Protein AF-R7J7E6-F1 (afdb_monomer)

Solvent-accessible surface area (backbone atoms only — not comparable to full-atom values): 8351 Å² total; per-residue (Å²): 116,75,67,63,53,52,52,52,51,54,53,58,61,59,70,65,61,72,45,76,70,36,30,34,37,34,34,32,72,76,81,64,51,45,29,43,36,38,34,38,50,73,56,90,46,38,25,45,33,43,37,35,37,70,97,57,91,50,38,30,42,38,39,36,38,48,70,64,77,88,86,60,84,80,53,62,74,47,74,34,50,25,44,33,41,36,44,29,81,85,69,52,43,35,50,26,50,31,35,24,22,56,66,72,63,40,90,26,42,32,48,27,34,35,86,84,67,45,40,34,45,37,35,52,47,57,66,71,60,47,68,71,70,44,81,82,66,80,89,79,75,85,60,76,93,70,62,79,86,122

pLDDT: mean 78.58, std 18.37, range [31.0, 95.69]

Foldseek 3Di:
DVVVVVVVVVVVVVVPPQADKWKKWKAFPVPRWIKIWTWGDPDLFKIKIKIDTAPDPKIKTWMKGFPDDPPCPPPQADWTWIWTWIAIPVGKIKIKTKIARSNRRAQMWTWIAIPVRTIMTMTIDDPVVRVVRVPPDDDDDDDPVPPPPD

Secondary structure (DSSP, 8-state):
-HHHHHHHHHHHHTS---PPPEEEEEEETTT--EEEEEEEE-SSSEEEEEEEETTSS-EEEEEEEE---TT-TT-TT-EEEEEEEEEETTS-EEEEEEEEETTTTEEEEEEEEETT--EEEEEEE-HHHHHHHSTT----PPPGGGS---

Nearest PDB structures (foldseek):
  4i1r-assembly1_A-2  TM=2.973E-01  e=1.276E+00  Homo sapiens
  6yn9-assembly1_A  TM=3.030E-01  e=2.264E+00  Homo sapiens
  6h4a-assembly1_A  TM=3.064E-01  e=3.094E+00  Homo sapiens

Sequence (150 aa):
MKKALKLLFVLSLMVSATGCNQYIRTQNTSDGHIYYGAYNRRDMIHADVKLFQKGTKKECDGVVFLNAPSRSITLKNDRVSAKMKLGCNDGSLMDIDWQLRKGSFKDGFGEGKDQLNNVYKFTTMPKSEFNILNEGHKIEFAKENSLLKY

Radius of gyration: 17.36 Å; Cα contacts (8 Å, |Δi|>4): 297; chains: 1; bounding box: 52×46×39 Å

Mean predicted aligned error: 10.24 Å

Structure (mmCIF, N/CA/C/O backbone):
data_AF-R7J7E6-F1
#
_entry.id   AF-R7J7E6-F1
#
loop_
_atom_site.group_PDB
_atom_site.id
_atom_site.type_symbol
_atom_site.label_atom_id
_atom_site.label_alt_id
_atom_site.label_comp_id
_atom_site.label_asym_id
_atom_site.label_entity_id
_atom_site.label_seq_id
_atom_site.pdbx_PDB_ins_code
_atom_site.Cartn_x
_atom_site.Cartn_y
_atom_site.Cartn_z
_atom_site.occupancy
_atom_site.B_iso_or_equiv
_atom_site.auth_seq_id
_atom_site.auth_comp_id
_atom_site.auth_asym_id
_atom_site.auth_atom_id
_atom_site.pdbx_PDB_model_num
ATOM 1 N N . MET A 1 1 ? 35.706 -32.054 0.634 1.00 49.50 1 MET A N 1
ATOM 2 C CA . MET A 1 1 ? 35.090 -31.273 -0.469 1.00 49.50 1 MET A CA 1
ATOM 3 C C . MET A 1 1 ? 33.559 -31.368 -0.563 1.00 49.50 1 MET A C 1
ATOM 5 O O . MET A 1 1 ? 32.939 -30.362 -0.863 1.00 49.50 1 MET A O 1
ATOM 9 N N . LYS A 1 2 ? 32.903 -32.504 -0.258 1.00 55.59 2 LYS A N 1
ATOM 10 C CA . LYS A 1 2 ? 31.429 -32.640 -0.401 1.00 55.59 2 LYS A CA 1
ATOM 11 C C . LYS A 1 2 ? 30.576 -31.853 0.619 1.00 55.59 2 LYS A C 1
ATOM 13 O O . LYS A 1 2 ? 29.453 -31.480 0.302 1.00 55.59 2 LYS A O 1
ATOM 18 N N . LYS A 1 3 ? 31.084 -31.590 1.833 1.00 53.44 3 LYS A N 1
ATOM 19 C CA . LYS A 1 3 ? 30.338 -30.874 2.896 1.00 53.44 3 LYS A CA 1
ATOM 20 C C . LYS A 1 3 ? 30.313 -29.350 2.697 1.00 53.44 3 LYS A C 1
ATOM 22 O O . LYS A 1 3 ? 29.263 -28.746 2.863 1.00 53.44 3 LYS A O 1
ATOM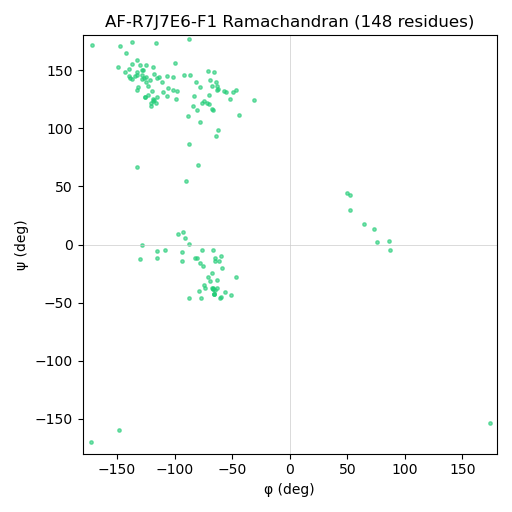 27 N N . ALA A 1 4 ? 31.428 -28.757 2.264 1.00 57.94 4 ALA A N 1
ATOM 28 C CA . ALA A 1 4 ? 31.517 -27.322 1.973 1.00 57.94 4 ALA A CA 1
ATOM 29 C C . ALA A 1 4 ? 30.651 -26.918 0.765 1.00 57.94 4 ALA A C 1
ATOM 31 O O . ALA A 1 4 ? 29.975 -25.897 0.810 1.00 57.94 4 ALA A O 1
ATOM 32 N N . LEU A 1 5 ? 30.594 -27.765 -0.271 1.00 55.16 5 LEU A N 1
ATOM 33 C CA . LEU A 1 5 ? 29.757 -27.526 -1.451 1.00 55.16 5 LEU A CA 1
ATOM 34 C C . LEU A 1 5 ? 28.254 -27.603 -1.124 1.00 55.16 5 LEU A C 1
ATOM 36 O O . LEU A 1 5 ? 27.482 -26.791 -1.620 1.00 55.16 5 LEU A O 1
ATOM 40 N N . LYS A 1 6 ? 27.841 -28.522 -0.233 1.00 54.06 6 LYS A N 1
ATOM 41 C CA . LYS A 1 6 ? 26.460 -28.571 0.282 1.00 54.06 6 LYS A CA 1
ATOM 42 C C . LYS A 1 6 ? 26.106 -27.328 1.102 1.00 54.06 6 LYS A C 1
ATOM 44 O O . LYS A 1 6 ? 24.998 -26.825 0.968 1.00 54.06 6 LYS A O 1
ATOM 49 N N . LEU A 1 7 ? 27.041 -26.815 1.906 1.00 53.31 7 L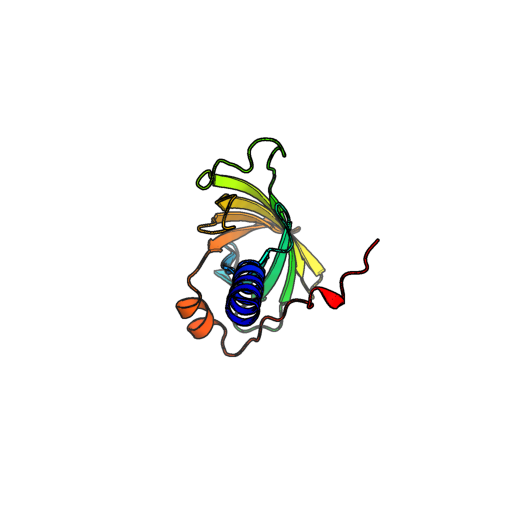EU A N 1
ATOM 50 C CA . LEU A 1 7 ? 26.835 -25.596 2.691 1.00 53.31 7 LEU A CA 1
ATOM 51 C C . LEU A 1 7 ? 26.670 -24.362 1.788 1.00 53.31 7 LEU A C 1
ATOM 53 O O . LEU A 1 7 ? 25.766 -23.566 2.006 1.00 53.31 7 LEU A O 1
ATOM 57 N N . LEU A 1 8 ? 27.486 -24.250 0.735 1.00 55.66 8 LEU A N 1
ATOM 58 C CA . LEU A 1 8 ? 27.371 -23.204 -0.288 1.00 55.66 8 LEU A CA 1
ATOM 59 C C . LEU A 1 8 ? 26.055 -23.292 -1.071 1.00 55.66 8 LEU A C 1
ATOM 61 O O . LEU A 1 8 ? 25.454 -22.260 -1.348 1.00 55.66 8 LEU A O 1
ATOM 65 N N . PHE A 1 9 ? 25.564 -24.500 -1.364 1.00 53.97 9 PHE A N 1
ATOM 66 C CA . PHE A 1 9 ? 24.265 -24.683 -2.016 1.00 53.97 9 PHE A CA 1
ATOM 67 C C . PHE A 1 9 ? 23.106 -24.230 -1.111 1.00 53.97 9 PHE A C 1
ATOM 69 O O . PHE A 1 9 ? 22.228 -23.501 -1.564 1.00 53.97 9 PHE A O 1
ATOM 76 N N . VAL A 1 10 ? 23.147 -24.568 0.185 1.00 54.88 10 VAL A N 1
ATOM 77 C CA . VAL A 1 10 ? 22.152 -24.121 1.182 1.00 54.88 10 VAL A CA 1
ATOM 78 C C . VAL A 1 10 ? 22.224 -22.606 1.416 1.00 54.88 10 VAL A C 1
ATOM 80 O O . VAL A 1 10 ? 21.183 -21.962 1.516 1.00 54.88 10 VAL A O 1
ATOM 83 N N . LEU A 1 11 ? 23.423 -22.010 1.423 1.00 49.06 11 LEU A N 1
ATOM 84 C CA . LEU A 1 11 ? 23.582 -20.552 1.471 1.00 49.06 11 LEU A CA 1
ATOM 85 C C . LEU A 1 11 ? 23.065 -19.871 0.196 1.00 49.06 11 LEU A C 1
ATOM 87 O O . LEU A 1 11 ? 22.427 -18.829 0.294 1.00 49.06 11 LEU A O 1
ATOM 91 N N . SER A 1 12 ? 23.273 -20.457 -0.987 1.00 47.47 12 SER A N 1
ATOM 92 C CA . SER A 1 12 ? 22.759 -19.902 -2.249 1.00 47.47 12 SER A CA 1
ATOM 93 C C . SER A 1 12 ? 21.229 -19.984 -2.362 1.00 47.47 12 SER A C 1
ATOM 95 O O . SER A 1 12 ? 20.612 -19.074 -2.907 1.00 47.47 12 SER A O 1
ATOM 97 N N . LEU A 1 13 ? 20.608 -21.007 -1.760 1.00 42.75 13 LEU A N 1
ATOM 98 C CA . LEU A 1 13 ? 19.150 -21.152 -1.633 1.00 42.75 13 LEU A CA 1
ATOM 99 C C . LEU A 1 13 ? 18.536 -20.220 -0.573 1.00 42.75 13 LEU A C 1
ATOM 101 O O . LEU A 1 13 ? 17.344 -19.944 -0.619 1.00 42.75 13 LEU A O 1
ATOM 105 N N . MET A 1 14 ? 19.332 -19.685 0.359 1.00 37.81 14 MET A N 1
ATOM 106 C CA . MET A 1 14 ? 18.895 -18.624 1.281 1.00 37.81 14 MET A CA 1
ATOM 107 C C . MET A 1 14 ? 18.977 -17.216 0.662 1.00 37.81 14 MET A C 1
ATOM 109 O O . MET A 1 14 ? 18.418 -16.272 1.215 1.00 37.81 14 MET A O 1
ATOM 113 N N . VAL A 1 15 ? 19.629 -17.060 -0.500 1.00 40.38 15 VAL A N 1
ATOM 114 C CA . VAL A 1 15 ? 19.670 -15.795 -1.265 1.00 40.38 15 VAL A CA 1
ATOM 115 C C . VAL A 1 15 ? 18.475 -15.662 -2.224 1.00 40.38 15 VAL A C 1
ATOM 117 O O . VAL A 1 15 ? 18.290 -14.623 -2.848 1.00 40.38 15 VAL A O 1
ATOM 120 N N . SER A 1 16 ? 1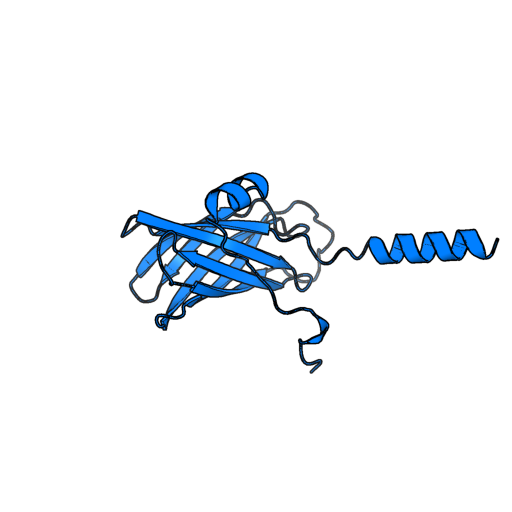7.570 -16.642 -2.270 1.00 41.00 16 SER A N 1
ATOM 121 C CA . SER A 1 16 ? 16.187 -16.429 -2.711 1.00 41.00 16 SER A CA 1
ATOM 122 C C . SER A 1 16 ? 15.307 -16.070 -1.515 1.00 41.00 16 SER A C 1
ATOM 124 O O . SER A 1 16 ? 14.309 -16.732 -1.241 1.00 41.00 16 SER A O 1
ATOM 126 N N . ALA A 1 17 ? 15.696 -15.032 -0.769 1.00 36.91 17 ALA A N 1
ATOM 127 C CA . ALA A 1 17 ? 14.797 -14.396 0.179 1.00 36.91 17 ALA A CA 1
ATOM 128 C C . ALA A 1 17 ? 13.640 -13.782 -0.624 1.00 36.91 17 ALA A C 1
ATOM 130 O O . ALA A 1 17 ? 13.736 -12.664 -1.136 1.00 36.91 17 ALA A O 1
ATOM 131 N N . THR A 1 18 ? 12.566 -14.562 -0.761 1.00 42.44 18 THR A N 1
ATOM 132 C CA . THR A 1 18 ? 11.191 -14.099 -0.967 1.00 42.44 18 THR A CA 1
ATOM 133 C C . THR A 1 18 ? 11.021 -12.758 -0.260 1.00 42.44 18 THR A C 1
ATOM 135 O O . THR A 1 18 ? 11.395 -12.628 0.911 1.00 42.44 18 THR A O 1
ATOM 138 N N . GLY A 1 19 ? 10.589 -11.751 -1.020 1.00 51.53 19 GLY A N 1
ATOM 139 C CA . GLY A 1 19 ? 10.820 -10.341 -0.726 1.00 51.53 19 GLY A CA 1
ATOM 140 C C . GLY A 1 19 ? 10.470 -9.960 0.708 1.00 51.53 19 GLY A C 1
ATOM 141 O O . GLY A 1 19 ? 9.395 -10.270 1.205 1.00 51.53 19 GLY A O 1
ATOM 142 N N . CYS A 1 20 ? 11.376 -9.256 1.389 1.00 62.94 20 CYS A N 1
ATOM 143 C CA . CYS A 1 20 ? 11.029 -8.622 2.654 1.00 62.94 20 CYS A CA 1
ATOM 144 C C . CYS A 1 20 ? 9.759 -7.787 2.459 1.00 62.94 20 CYS A C 1
ATOM 146 O O . CYS A 1 20 ? 9.756 -6.900 1.598 1.00 62.94 20 CYS A O 1
ATOM 148 N N . ASN A 1 21 ? 8.735 -8.039 3.279 1.00 79.62 21 ASN A N 1
ATOM 149 C CA . ASN A 1 21 ? 7.538 -7.207 3.330 1.00 79.62 21 ASN A CA 1
ATOM 150 C C . ASN A 1 21 ? 7.942 -5.735 3.391 1.00 79.62 21 ASN A C 1
ATOM 152 O O . ASN A 1 21 ? 8.822 -5.342 4.168 1.00 79.62 21 ASN A O 1
ATOM 156 N N . GLN A 1 22 ? 7.301 -4.937 2.554 1.00 90.12 22 GLN A N 1
ATOM 157 C CA . GLN A 1 22 ? 7.388 -3.492 2.619 1.00 90.12 22 GLN A CA 1
ATOM 158 C C . GLN A 1 22 ? 6.137 -2.980 3.291 1.00 90.12 22 GLN A C 1
ATOM 160 O O . GLN A 1 22 ? 5.065 -3.551 3.126 1.00 90.12 22 GLN A O 1
ATOM 165 N N . TYR A 1 23 ? 6.288 -1.931 4.081 1.00 92.38 23 TYR A N 1
ATOM 166 C CA . TYR A 1 23 ? 5.207 -1.414 4.900 1.00 92.38 23 TYR A CA 1
ATOM 167 C C . TYR A 1 23 ? 4.711 -0.116 4.300 1.00 92.38 23 TYR A C 1
ATOM 169 O O . TYR A 1 23 ? 5.489 0.652 3.726 1.00 92.38 23 TYR A O 1
ATOM 177 N N . ILE A 1 24 ? 3.410 0.109 4.411 1.00 93.44 24 ILE A N 1
ATOM 178 C CA . ILE A 1 24 ? 2.739 1.257 3.819 1.00 93.44 24 ILE A CA 1
ATOM 179 C C . ILE A 1 24 ? 1.826 1.929 4.815 1.00 93.44 24 ILE A C 1
ATOM 181 O O . ILE A 1 24 ? 1.222 1.293 5.677 1.00 93.44 24 ILE A O 1
ATOM 185 N N . ARG A 1 25 ? 1.714 3.236 4.633 1.00 94.19 25 ARG A N 1
ATOM 186 C CA . ARG A 1 25 ? 0.741 4.088 5.285 1.00 94.19 25 ARG A CA 1
ATOM 187 C C . ARG A 1 25 ? -0.023 4.837 4.208 1.00 94.19 25 ARG A C 1
ATOM 189 O O . ARG A 1 25 ? 0.552 5.260 3.204 1.00 94.19 25 ARG A O 1
ATOM 196 N N . THR A 1 26 ? -1.307 5.046 4.442 1.00 93.12 26 THR A N 1
ATOM 197 C CA . THR A 1 26 ? -2.082 6.010 3.671 1.00 93.12 26 THR A CA 1
ATOM 198 C C . THR A 1 26 ? -2.981 6.839 4.556 1.00 93.12 26 THR A C 1
ATOM 200 O O . THR A 1 26 ? -3.327 6.442 5.668 1.00 93.12 26 THR A O 1
ATOM 203 N N . GLN A 1 27 ? -3.311 8.024 4.067 1.00 92.75 27 GLN A N 1
ATOM 204 C CA . GLN A 1 27 ? -4.3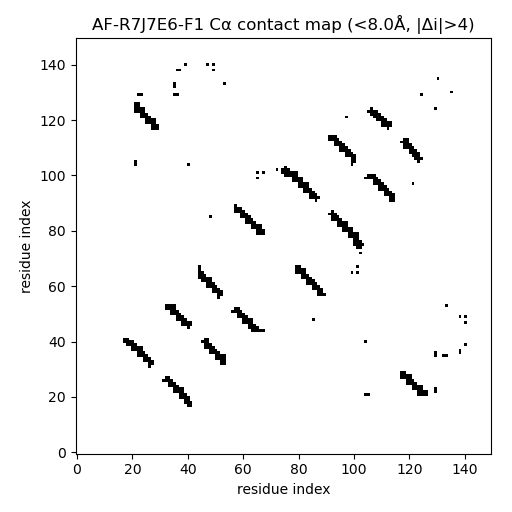03 8.890 4.660 1.00 92.75 27 GLN A CA 1
ATOM 205 C C . GLN A 1 27 ? -5.337 9.240 3.597 1.00 92.75 27 GLN A C 1
ATOM 207 O O . GLN A 1 27 ? -4.975 9.720 2.518 1.00 92.75 27 GLN A O 1
ATOM 212 N N . ASN A 1 28 ? -6.606 9.014 3.927 1.00 90.12 28 ASN A N 1
ATOM 213 C CA . ASN A 1 28 ? -7.715 9.582 3.182 1.00 90.12 28 ASN A CA 1
ATOM 214 C C . ASN A 1 28 ? -7.769 11.084 3.484 1.00 90.12 28 ASN A C 1
ATOM 216 O O . ASN A 1 28 ? -7.849 11.500 4.641 1.00 90.12 28 ASN A O 1
ATOM 220 N N . THR A 1 29 ? -7.668 11.913 2.452 1.00 87.69 29 THR A N 1
ATOM 221 C CA . THR A 1 29 ? -7.652 13.369 2.608 1.00 87.69 29 THR A CA 1
ATOM 222 C C . THR A 1 29 ? -9.041 13.953 2.846 1.00 87.69 29 THR A C 1
ATOM 224 O O . THR A 1 29 ? -9.124 15.101 3.269 1.00 87.69 29 THR A O 1
ATOM 227 N N . SER A 1 30 ? -10.110 13.201 2.565 1.00 81.69 30 SER A N 1
ATOM 228 C CA . SER A 1 30 ? -11.493 13.647 2.762 1.00 81.69 30 SER A CA 1
ATOM 229 C C . SER A 1 30 ? -11.919 13.594 4.233 1.00 81.69 30 SER A C 1
ATOM 231 O O . SER A 1 30 ? -12.506 14.546 4.733 1.00 81.69 30 SER A O 1
ATOM 233 N N . ASP A 1 31 ? -11.620 12.495 4.930 1.00 84.50 31 ASP A N 1
ATOM 234 C CA . ASP A 1 31 ? -12.075 12.231 6.308 1.00 84.50 31 ASP A CA 1
ATOM 235 C C . ASP A 1 31 ? -10.925 12.158 7.334 1.00 84.50 31 ASP A C 1
ATOM 237 O O . ASP A 1 31 ? -11.152 12.065 8.541 1.00 84.50 31 ASP A O 1
ATOM 241 N N . GLY A 1 32 ? -9.672 12.214 6.871 1.00 88.19 32 GLY A N 1
ATOM 242 C CA . GLY A 1 32 ? -8.478 12.142 7.708 1.00 88.19 32 GLY A CA 1
ATOM 243 C C . GLY A 1 32 ? -8.142 10.740 8.219 1.00 88.19 32 GLY A C 1
ATOM 244 O O . GLY A 1 32 ? -7.160 10.597 8.956 1.00 88.19 32 GLY A O 1
ATOM 245 N N . HIS A 1 33 ? -8.898 9.705 7.842 1.00 91.12 33 HIS A N 1
ATOM 246 C CA . HIS A 1 33 ? -8.651 8.341 8.285 1.00 91.12 33 HIS A CA 1
ATOM 247 C C . HIS A 1 33 ? -7.301 7.825 7.791 1.00 91.12 33 HIS A C 1
ATOM 249 O O . HIS A 1 33 ? -6.903 8.013 6.639 1.00 91.12 33 HIS A O 1
ATOM 255 N N . ILE A 1 34 ? -6.591 7.153 8.696 1.00 92.62 34 ILE A N 1
ATOM 256 C CA . ILE A 1 34 ? -5.262 6.602 8.448 1.00 92.62 34 ILE A CA 1
ATOM 257 C C . ILE A 1 34 ? -5.387 5.095 8.294 1.00 92.62 34 ILE A C 1
ATOM 259 O O . ILE A 1 34 ? -6.018 4.431 9.116 1.00 92.62 34 ILE A O 1
ATOM 263 N N . TYR A 1 35 ? -4.729 4.563 7.275 1.00 93.31 35 TYR A N 1
ATOM 264 C CA . TYR A 1 35 ? -4.601 3.136 7.060 1.00 93.31 35 TYR A CA 1
ATOM 265 C C . TYR A 1 35 ? -3.130 2.749 7.127 1.00 93.31 35 TYR A C 1
ATOM 267 O O . TYR A 1 35 ? -2.246 3.503 6.702 1.00 93.31 35 TYR A O 1
ATOM 275 N N . TYR A 1 36 ? -2.882 1.550 7.630 1.00 94.06 36 TYR A N 1
ATOM 276 C CA . TYR A 1 36 ? -1.566 0.937 7.665 1.00 94.06 36 TYR A CA 1
ATOM 277 C C . TYR A 1 36 ? -1.623 -0.412 6.981 1.00 94.06 36 TYR A C 1
ATOM 279 O O . TYR A 1 36 ? -2.668 -1.054 6.917 1.00 94.06 36 TYR A O 1
ATOM 287 N N . GLY A 1 37 ? -0.487 -0.855 6.471 1.00 93.00 37 GLY A N 1
ATOM 288 C CA . GLY A 1 37 ? -0.446 -2.117 5.780 1.00 93.00 37 GLY A CA 1
ATOM 289 C C . GLY A 1 37 ? 0.938 -2.577 5.408 1.00 93.00 37 GLY A C 1
ATOM 290 O O . GLY A 1 37 ? 1.958 -2.000 5.796 1.00 93.00 37 GLY A O 1
ATOM 291 N N . ALA A 1 38 ? 0.952 -3.617 4.596 1.00 92.62 38 ALA A N 1
ATOM 292 C CA . ALA A 1 38 ? 2.154 -4.102 3.964 1.00 92.62 38 ALA A CA 1
ATOM 293 C C . ALA A 1 38 ? 1.851 -4.564 2.544 1.00 92.62 38 ALA A C 1
ATOM 295 O O . ALA A 1 38 ? 0.702 -4.816 2.183 1.00 92.62 38 ALA A O 1
ATOM 296 N N . TYR A 1 39 ? 2.907 -4.728 1.762 1.00 91.31 39 TYR A N 1
ATOM 297 C CA . TYR A 1 39 ? 2.869 -5.523 0.553 1.00 91.31 39 TYR A CA 1
ATOM 298 C C . TYR A 1 39 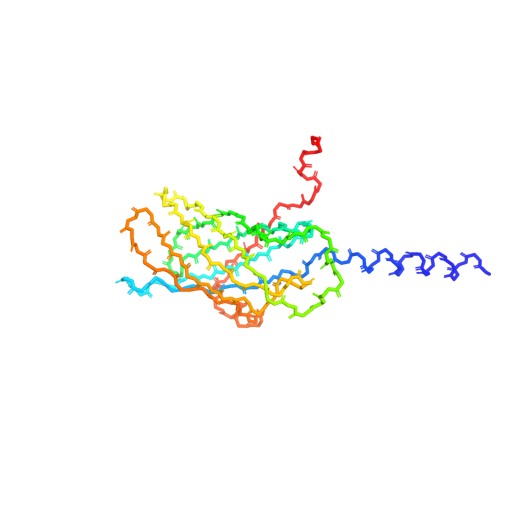? 4.051 -6.479 0.482 1.00 91.31 39 TYR A C 1
ATOM 300 O O . TYR A 1 39 ? 5.157 -6.178 0.946 1.00 91.31 39 TYR A O 1
ATOM 308 N N . ASN A 1 40 ? 3.793 -7.645 -0.096 1.00 88.19 40 ASN A N 1
ATOM 309 C CA . ASN A 1 40 ? 4.761 -8.709 -0.269 1.00 88.19 40 ASN A CA 1
ATOM 310 C C . ASN A 1 40 ? 4.962 -8.988 -1.757 1.00 88.19 40 ASN A C 1
ATOM 312 O O . ASN A 1 40 ? 4.012 -9.240 -2.497 1.00 88.19 40 ASN A O 1
ATOM 316 N N . ARG A 1 41 ? 6.216 -8.913 -2.200 1.00 84.56 41 ARG A N 1
ATOM 317 C CA . ARG A 1 41 ? 6.581 -9.106 -3.600 1.00 84.56 41 ARG A CA 1
ATOM 318 C C . ARG A 1 41 ? 6.389 -10.572 -3.980 1.00 84.56 41 ARG A C 1
ATOM 320 O O . ARG A 1 41 ? 7.057 -11.434 -3.416 1.00 84.56 41 ARG A O 1
ATOM 327 N N . ARG A 1 42 ? 5.541 -10.817 -4.979 1.00 80.56 42 ARG A N 1
ATOM 328 C CA . ARG A 1 42 ? 5.286 -12.149 -5.536 1.00 80.56 42 ARG A CA 1
ATOM 329 C C . ARG A 1 42 ? 6.281 -12.489 -6.640 1.00 80.56 42 ARG A C 1
ATOM 331 O O . ARG A 1 42 ? 6.841 -13.575 -6.666 1.00 80.56 42 ARG A O 1
ATOM 338 N N . ASP A 1 43 ? 6.517 -11.549 -7.550 1.00 79.44 43 ASP A N 1
ATOM 339 C CA . ASP A 1 43 ? 7.423 -11.744 -8.680 1.00 79.44 43 ASP A CA 1
ATOM 340 C C . ASP A 1 43 ? 8.117 -10.430 -9.084 1.00 79.44 43 ASP A C 1
ATOM 342 O O . ASP A 1 43 ? 8.264 -9.499 -8.289 1.00 79.44 43 ASP A O 1
ATOM 346 N N . MET A 1 44 ? 8.629 -10.347 -10.313 1.00 77.62 44 MET A N 1
ATOM 347 C CA . MET A 1 44 ? 9.340 -9.163 -10.784 1.00 77.62 44 MET A CA 1
ATOM 348 C C . MET A 1 44 ? 8.476 -7.908 -10.941 1.00 77.62 44 MET A C 1
ATOM 350 O O . MET A 1 44 ? 9.037 -6.815 -10.869 1.00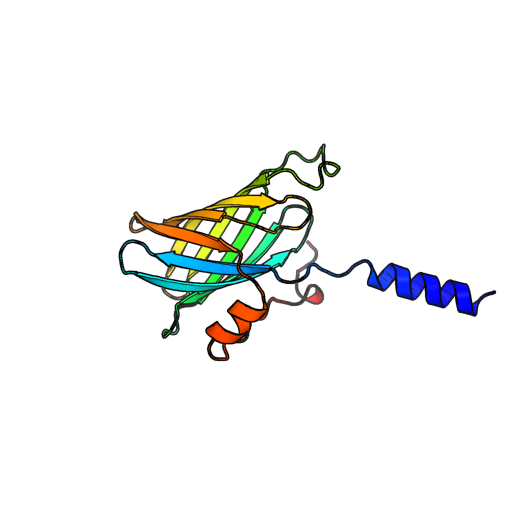 77.62 44 MET A O 1
ATOM 354 N N . ILE A 1 45 ? 7.168 -8.055 -11.141 1.00 82.69 45 ILE A N 1
ATOM 355 C CA . ILE A 1 45 ? 6.231 -6.973 -11.455 1.00 82.69 45 ILE A CA 1
ATOM 356 C C . ILE A 1 45 ? 4.983 -6.966 -10.557 1.00 82.69 45 ILE A C 1
ATOM 358 O O . ILE A 1 45 ? 4.301 -5.948 -10.527 1.00 82.69 45 ILE A O 1
ATOM 362 N N . HIS A 1 46 ? 4.715 -8.024 -9.786 1.00 86.81 46 HIS A N 1
ATOM 363 C CA . HIS A 1 46 ? 3.561 -8.127 -8.891 1.00 86.81 46 HIS A CA 1
ATOM 364 C C . HIS A 1 46 ? 3.940 -8.157 -7.406 1.00 86.81 46 HIS A C 1
ATOM 366 O O . HIS A 1 46 ? 4.917 -8.796 -6.997 1.00 86.81 46 HIS A O 1
ATOM 372 N N . ALA A 1 47 ? 3.097 -7.535 -6.584 1.00 88.81 47 ALA A N 1
ATOM 373 C CA . ALA A 1 47 ? 3.088 -7.703 -5.134 1.00 88.81 47 ALA A CA 1
ATOM 374 C C . ALA A 1 47 ? 1.653 -7.781 -4.600 1.00 88.81 47 ALA A C 1
ATOM 376 O O . ALA A 1 47 ? 0.775 -7.073 -5.085 1.00 88.81 47 ALA A O 1
ATOM 377 N N . ASP A 1 48 ? 1.436 -8.618 -3.592 1.00 91.44 48 ASP A N 1
ATOM 378 C CA . ASP A 1 48 ? 0.184 -8.681 -2.838 1.00 91.44 48 ASP A CA 1
ATOM 379 C C . ASP A 1 48 ? 0.168 -7.583 -1.783 1.00 91.44 48 ASP A C 1
ATOM 381 O O . ASP A 1 48 ? 1.191 -7.346 -1.147 1.00 91.44 48 ASP A O 1
ATOM 385 N N . VAL A 1 49 ? -0.971 -6.926 -1.572 1.00 92.94 49 VAL A N 1
ATOM 386 C CA . VAL A 1 49 ? -1.125 -5.807 -0.633 1.00 92.94 49 VAL A CA 1
ATOM 387 C C . VAL A 1 49 ? -2.240 -6.093 0.355 1.00 92.94 49 VAL A C 1
ATOM 389 O O . VAL A 1 49 ? -3.293 -6.592 -0.033 1.00 92.94 49 VAL A O 1
ATOM 392 N N . LYS A 1 50 ? -2.011 -5.720 1.616 1.00 93.88 50 LYS A N 1
ATOM 393 C CA . LYS A 1 50 ? -3.029 -5.672 2.664 1.00 93.88 50 LYS A CA 1
ATOM 394 C C . LYS A 1 50 ? -2.969 -4.348 3.408 1.00 93.88 50 LYS A C 1
ATOM 396 O O . LYS A 1 50 ? -1.880 -3.914 3.789 1.00 93.88 50 LYS A O 1
ATOM 401 N N . LEU A 1 51 ? -4.127 -3.749 3.648 1.00 93.31 51 LEU A N 1
ATOM 402 C CA . LEU A 1 51 ? -4.336 -2.536 4.431 1.00 93.31 51 LEU A CA 1
ATOM 403 C C . LEU A 1 51 ? -5.407 -2.764 5.493 1.00 93.31 51 LEU A C 1
ATOM 405 O O . LEU A 1 51 ? -6.366 -3.491 5.267 1.00 93.31 51 LEU A O 1
ATOM 409 N N . PHE A 1 52 ? -5.298 -2.051 6.603 1.00 92.44 52 PHE A N 1
ATOM 410 C CA . PHE A 1 52 ? -6.364 -1.899 7.583 1.00 92.44 52 PHE A CA 1
ATOM 411 C C . PHE A 1 52 ? -6.479 -0.434 7.993 1.00 92.44 52 PHE A C 1
ATOM 413 O O . PHE A 1 52 ? -5.477 0.283 8.079 1.00 92.44 52 PHE A O 1
ATOM 420 N N . GLN A 1 53 ? -7.701 0.022 8.245 1.00 92.12 53 GLN A N 1
ATOM 421 C CA . GLN A 1 53 ? -7.951 1.360 8.765 1.00 92.12 53 GLN A CA 1
ATOM 422 C C . GLN A 1 53 ? -7.777 1.370 10.284 1.00 92.12 53 GLN A C 1
ATOM 424 O O . GLN A 1 53 ? -8.408 0.588 11.000 1.00 92.12 53 GLN A O 1
ATOM 429 N N . LYS A 1 54 ? -6.965 2.305 10.783 1.00 90.25 54 LYS A N 1
ATOM 430 C CA . LYS A 1 54 ? -6.684 2.463 12.212 1.00 90.25 54 LYS A CA 1
ATOM 431 C C . LYS A 1 54 ? -7.978 2.628 13.018 1.00 90.25 54 LYS A C 1
ATOM 433 O O . LYS A 1 54 ? -8.809 3.469 12.681 1.00 90.25 54 LYS A O 1
ATOM 438 N N . GLY A 1 55 ? -8.112 1.864 14.104 1.00 87.69 55 GLY A N 1
ATOM 439 C CA . GLY A 1 55 ? -9.245 1.957 15.029 1.00 87.69 55 GLY A CA 1
ATOM 440 C C . GLY A 1 55 ? -10.564 1.384 14.498 1.00 87.69 55 GLY A C 1
ATOM 441 O O . GLY A 1 55 ? -11.610 1.638 15.089 1.00 87.69 55 GLY A O 1
ATOM 442 N N . THR A 1 56 ? -10.546 0.624 13.398 1.00 88.38 56 THR A N 1
ATOM 443 C CA . THR A 1 56 ? -11.753 0.015 12.818 1.00 88.38 56 THR A CA 1
ATOM 444 C C . THR A 1 56 ? -11.502 -1.433 12.391 1.00 88.38 56 THR A C 1
ATOM 446 O O . THR A 1 56 ? -10.373 -1.909 12.423 1.00 88.38 56 THR A O 1
ATOM 449 N N . LYS A 1 57 ? -12.559 -2.127 11.950 1.00 89.12 57 LYS A N 1
ATOM 450 C CA . LYS A 1 57 ? -12.474 -3.462 11.329 1.00 89.12 57 LYS A CA 1
ATOM 451 C C . LYS A 1 57 ? -12.376 -3.410 9.799 1.00 89.12 57 LYS A C 1
ATOM 453 O O . LYS A 1 57 ? -12.580 -4.432 9.146 1.00 89.12 57 LYS A O 1
ATOM 458 N N . LYS A 1 58 ? -12.165 -2.228 9.209 1.00 90.81 58 LYS A N 1
ATOM 459 C CA . LYS A 1 58 ? -12.065 -2.095 7.756 1.00 90.81 58 LYS A CA 1
ATOM 460 C C . LYS A 1 58 ? -10.703 -2.599 7.301 1.00 90.81 58 LYS A C 1
ATOM 462 O O . LYS A 1 58 ? -9.668 -2.082 7.723 1.00 90.81 58 LYS A O 1
ATOM 467 N N . GLU A 1 59 ? -10.738 -3.585 6.421 1.00 92.75 59 GLU A N 1
ATOM 468 C CA . GLU A 1 59 ? -9.569 -4.228 5.830 1.00 92.75 59 GLU A CA 1
A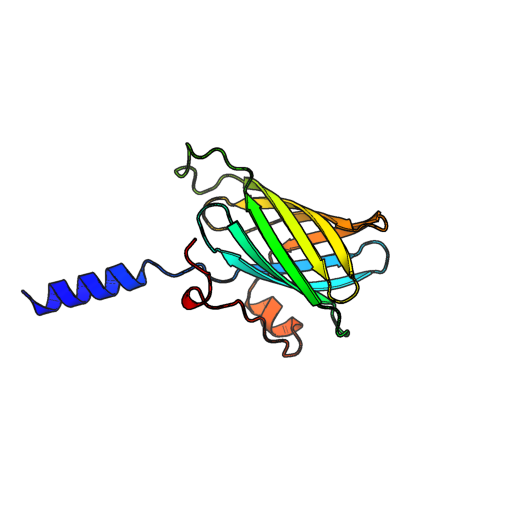TOM 469 C C . GLU A 1 59 ? -9.703 -4.190 4.314 1.00 92.75 59 GLU A C 1
ATOM 471 O O . GLU A 1 59 ? -10.809 -4.318 3.783 1.00 92.75 59 GLU A O 1
ATOM 476 N N . CYS A 1 60 ? -8.583 -4.001 3.624 1.00 93.38 60 CYS A N 1
ATOM 477 C CA . CYS A 1 60 ? -8.522 -3.977 2.175 1.00 93.38 60 CYS A CA 1
ATOM 478 C C . CYS A 1 60 ? -7.374 -4.844 1.680 1.00 93.38 60 CYS A C 1
ATOM 480 O O . CYS A 1 60 ? -6.240 -4.699 2.130 1.00 93.38 60 CYS A O 1
ATOM 482 N N . ASP A 1 61 ? -7.666 -5.678 0.695 1.00 95.00 61 ASP A N 1
ATOM 483 C CA . ASP A 1 61 ? -6.705 -6.563 0.057 1.00 95.00 61 ASP A CA 1
ATOM 484 C C . ASP A 1 61 ? -6.592 -6.209 -1.424 1.00 95.00 61 ASP A C 1
ATOM 486 O O . ASP A 1 61 ? -7.525 -5.690 -2.046 1.00 95.00 61 ASP A O 1
ATOM 490 N N . GLY A 1 62 ? -5.441 -6.494 -2.022 1.00 93.88 62 GLY A N 1
ATOM 491 C CA . GLY A 1 62 ? -5.281 -6.294 -3.450 1.00 93.88 62 GLY A CA 1
ATOM 492 C C . GLY A 1 62 ? -3.872 -6.517 -3.951 1.00 93.88 62 GLY A C 1
ATOM 493 O O . GLY A 1 62 ? -3.107 -7.290 -3.379 1.00 93.88 62 GLY A O 1
ATOM 494 N N . VAL A 1 63 ? -3.544 -5.859 -5.059 1.00 92.56 63 VAL A N 1
ATOM 495 C CA . VAL A 1 63 ? -2.305 -6.113 -5.798 1.00 92.56 63 VAL A CA 1
ATOM 496 C C . VAL A 1 63 ? -1.672 -4.826 -6.308 1.00 92.56 63 VAL A C 1
ATOM 498 O O . VAL A 1 63 ? -2.361 -3.891 -6.714 1.00 92.56 63 VAL A O 1
ATOM 501 N N . VAL A 1 64 ? -0.342 -4.808 -6.326 1.00 91.50 64 VAL A N 1
ATOM 502 C CA . VAL A 1 64 ? 0.487 -3.834 -7.041 1.00 91.50 64 VAL A CA 1
ATOM 503 C C . VAL A 1 64 ? 0.997 -4.486 -8.319 1.00 91.50 64 VAL A C 1
ATOM 505 O O . VAL A 1 64 ? 1.530 -5.592 -8.279 1.00 91.50 64 VAL A O 1
ATOM 508 N N . PHE A 1 65 ? 0.891 -3.765 -9.429 1.00 89.94 65 PHE A N 1
ATOM 509 C CA . PHE A 1 65 ? 1.439 -4.109 -10.734 1.00 89.94 65 PHE A CA 1
ATOM 510 C C . PHE A 1 65 ? 2.417 -3.023 -11.189 1.00 89.94 65 PHE A C 1
ATOM 512 O O . PHE A 1 65 ? 2.020 -1.872 -11.371 1.00 89.94 65 PHE A O 1
ATOM 519 N N . LEU A 1 66 ? 3.689 -3.365 -11.400 1.00 87.38 66 LEU A N 1
ATOM 520 C CA . LEU A 1 66 ? 4.668 -2.456 -11.993 1.00 87.38 66 LEU A CA 1
ATOM 521 C C . LEU A 1 66 ? 4.418 -2.325 -13.498 1.00 87.38 66 LEU A C 1
ATOM 523 O O . LEU A 1 66 ? 4.514 -3.301 -14.241 1.00 87.38 66 LEU A O 1
ATOM 527 N N . ASN A 1 67 ? 4.216 -1.097 -13.967 1.00 81.44 67 ASN A N 1
ATOM 528 C CA . ASN A 1 67 ? 4.177 -0.772 -15.386 1.00 81.44 67 ASN A CA 1
ATOM 529 C C . ASN A 1 67 ? 5.610 -0.659 -15.938 1.00 81.44 67 ASN A C 1
ATOM 531 O O . ASN A 1 67 ? 6.105 0.429 -16.238 1.00 81.44 67 ASN A O 1
ATOM 535 N N . ALA A 1 68 ? 6.314 -1.791 -15.993 1.00 65.88 68 ALA A N 1
ATOM 536 C CA . ALA A 1 68 ? 7.701 -1.869 -16.431 1.00 65.88 68 ALA A CA 1
ATOM 537 C C . ALA A 1 68 ? 7.826 -2.705 -17.719 1.00 65.88 68 ALA A C 1
ATOM 539 O O . ALA A 1 68 ? 7.510 -3.896 -17.692 1.00 65.88 68 ALA A O 1
ATOM 540 N N . PRO A 1 69 ? 8.365 -2.163 -18.829 1.00 57.38 69 PRO A N 1
ATOM 541 C CA . PRO A 1 69 ? 8.706 -2.983 -19.984 1.00 57.38 69 PRO A CA 1
ATOM 542 C C . PRO A 1 69 ? 9.787 -4.006 -19.596 1.00 57.38 69 PRO A C 1
ATOM 544 O O . PRO A 1 69 ? 10.787 -3.687 -18.941 1.00 57.38 69 PRO A O 1
ATOM 547 N N . SER A 1 70 ? 9.577 -5.255 -20.011 1.00 53.16 70 SER A N 1
ATOM 548 C CA . SER A 1 70 ? 10.336 -6.453 -19.618 1.00 53.16 70 SER A CA 1
ATOM 549 C C . SER A 1 70 ? 11.840 -6.425 -19.938 1.00 53.16 70 SER A C 1
ATOM 551 O O . SER A 1 70 ? 12.578 -7.285 -19.464 1.00 53.16 70 SER A O 1
ATOM 553 N N . ARG A 1 71 ? 12.332 -5.443 -20.709 1.00 50.19 71 ARG A N 1
ATOM 554 C CA . ARG A 1 71 ? 13.677 -5.466 -21.315 1.00 50.19 71 ARG A CA 1
ATOM 555 C C . ARG A 1 71 ? 14.809 -4.778 -20.535 1.00 50.19 71 ARG A C 1
ATOM 557 O O . ARG A 1 71 ? 15.956 -4.932 -20.931 1.00 50.19 71 ARG A O 1
ATOM 564 N N . SER A 1 72 ? 14.556 -4.085 -19.420 1.00 50.38 72 SER A N 1
ATOM 565 C CA . SER A 1 72 ? 15.640 -3.524 -18.579 1.00 50.38 72 SER A CA 1
ATOM 566 C C . SER A 1 72 ? 15.455 -3.822 -17.086 1.00 50.38 72 SER A C 1
ATOM 568 O O . SER A 1 72 ? 15.212 -2.957 -16.246 1.00 50.38 72 SER A O 1
ATOM 570 N N . ILE A 1 73 ? 15.546 -5.098 -16.712 1.00 51.59 73 ILE A N 1
ATOM 571 C CA . ILE A 1 73 ? 15.619 -5.535 -15.300 1.00 51.59 73 ILE A CA 1
ATOM 572 C C . ILE A 1 73 ? 16.920 -5.044 -14.615 1.00 51.59 73 ILE A C 1
ATOM 574 O O . ILE A 1 73 ? 17.042 -5.070 -13.393 1.00 51.59 73 ILE A O 1
ATOM 578 N N . THR A 1 74 ? 17.881 -4.531 -15.386 1.00 52.22 74 THR A N 1
ATOM 579 C CA . THR A 1 74 ? 19.213 -4.099 -14.941 1.00 52.22 74 THR A CA 1
ATOM 580 C C . THR A 1 74 ? 19.289 -2.707 -14.302 1.00 52.22 74 THR A C 1
ATOM 582 O O . THR A 1 74 ? 20.301 -2.405 -13.670 1.00 52.22 74 THR A O 1
ATOM 585 N N . LEU A 1 75 ? 18.250 -1.869 -14.377 1.00 52.38 75 LEU A N 1
ATOM 586 C CA . LEU A 1 75 ? 18.259 -0.542 -13.742 1.00 52.38 75 LEU A CA 1
ATOM 587 C C . LEU A 1 75 ? 17.769 -0.649 -12.292 1.00 52.38 75 LEU A C 1
ATOM 589 O O . LEU A 1 75 ? 16.586 -0.513 -11.986 1.00 52.38 75 LEU A O 1
ATOM 593 N N . LYS A 1 76 ? 18.706 -0.947 -11.384 1.00 56.88 76 LYS A N 1
ATOM 594 C CA . LYS A 1 76 ? 18.445 -1.225 -9.958 1.00 56.88 76 LYS A CA 1
ATOM 595 C C . LYS A 1 76 ? 17.800 -0.063 -9.182 1.00 56.88 76 LYS A C 1
ATOM 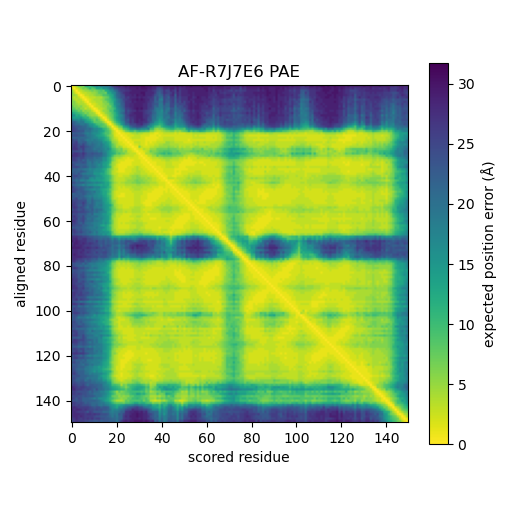597 O O . LYS A 1 76 ? 17.293 -0.307 -8.090 1.00 56.88 76 LYS A O 1
ATOM 602 N N . ASN A 1 77 ? 17.786 1.159 -9.724 1.00 57.84 77 ASN A N 1
ATOM 603 C CA . ASN A 1 77 ? 17.448 2.373 -8.972 1.00 57.84 77 ASN A CA 1
ATOM 604 C C . ASN A 1 77 ? 16.369 3.271 -9.590 1.00 57.84 77 ASN A C 1
ATOM 606 O O . ASN A 1 77 ? 16.015 4.264 -8.953 1.00 57.84 77 ASN A O 1
ATOM 610 N N . ASP A 1 78 ? 15.808 2.926 -10.750 1.00 73.25 78 ASP A N 1
ATOM 611 C CA . ASP A 1 78 ? 14.796 3.784 -11.364 1.00 73.25 78 ASP A CA 1
ATOM 612 C C . ASP A 1 78 ? 13.440 3.612 -10.679 1.00 73.25 78 ASP A C 1
ATOM 614 O O . ASP A 1 78 ? 12.988 2.497 -10.370 1.00 73.25 78 ASP A O 1
ATOM 618 N N . ARG A 1 79 ? 12.801 4.758 -10.423 1.00 84.00 79 ARG A N 1
ATOM 619 C CA . ARG A 1 79 ? 11.396 4.806 -10.038 1.00 84.00 79 ARG A CA 1
ATOM 620 C C . ARG A 1 79 ? 10.568 4.424 -11.253 1.00 84.00 79 ARG A C 1
ATOM 622 O O . ARG A 1 79 ? 10.773 4.952 -12.341 1.00 84.00 79 ARG A O 1
ATOM 629 N N . VAL A 1 80 ? 9.667 3.477 -11.056 1.00 86.38 80 VAL A N 1
ATOM 630 C CA . VAL A 1 80 ? 8.762 2.998 -12.085 1.00 86.38 80 VAL A CA 1
ATOM 631 C C . VAL A 1 80 ? 7.332 3.204 -11.628 1.00 86.38 80 VAL A C 1
ATOM 633 O O . VAL A 1 80 ? 6.999 2.999 -10.455 1.00 86.38 80 VAL A O 1
ATOM 636 N N . SER A 1 81 ? 6.500 3.588 -12.586 1.00 90.44 81 SER A N 1
ATOM 637 C CA . SER A 1 81 ? 5.064 3.678 -12.391 1.00 90.44 81 SER A CA 1
ATOM 638 C C . SER A 1 81 ? 4.496 2.297 -12.105 1.00 90.44 81 SER A C 1
ATOM 640 O O . SER A 1 81 ? 4.885 1.300 -12.712 1.00 90.44 81 SER A O 1
ATOM 642 N N . ALA A 1 82 ? 3.556 2.245 -11.183 1.00 91.19 82 ALA A N 1
ATOM 643 C CA . ALA A 1 82 ? 2.850 1.062 -10.762 1.00 91.19 82 ALA A CA 1
ATOM 644 C C . ALA A 1 82 ? 1.378 1.412 -10.556 1.00 91.19 82 ALA A C 1
ATOM 646 O O . ALA A 1 82 ? 1.035 2.540 -10.210 1.00 91.19 82 ALA A O 1
ATOM 647 N N . LYS A 1 83 ? 0.512 0.429 -10.761 1.00 93.94 83 LYS A N 1
ATOM 648 C CA . LYS A 1 83 ? -0.900 0.510 -10.409 1.00 93.94 83 LYS A CA 1
ATOM 649 C C . LYS A 1 83 ? -1.135 -0.362 -9.196 1.00 93.94 83 LYS A C 1
ATOM 651 O O . LYS A 1 83 ? -0.761 -1.531 -9.214 1.00 93.94 83 LYS A O 1
ATOM 656 N N . MET A 1 84 ? -1.743 0.191 -8.158 1.00 94.69 84 MET A N 1
ATOM 657 C CA . MET A 1 84 ? -2.236 -0.592 -7.034 1.00 94.69 84 MET A CA 1
ATOM 658 C C . MET A 1 84 ? -3.758 -0.578 -7.063 1.00 94.69 84 MET A C 1
ATOM 660 O O . MET A 1 84 ? -4.369 0.472 -7.230 1.00 94.69 84 MET A O 1
ATOM 664 N N . LYS A 1 85 ? -4.361 -1.756 -6.939 1.00 95.44 85 LYS A N 1
ATOM 665 C CA . LYS A 1 85 ? -5.813 -1.928 -6.901 1.00 95.44 85 LYS A CA 1
ATOM 666 C C . LYS A 1 85 ? -6.179 -2.643 -5.622 1.00 95.44 85 LYS A C 1
ATOM 668 O O . LYS A 1 85 ? -5.585 -3.681 -5.336 1.00 95.44 85 LYS A O 1
ATOM 673 N N . LEU A 1 86 ? -7.128 -2.092 -4.879 1.00 95.44 86 LEU A N 1
ATOM 674 C CA . LEU A 1 86 ? -7.558 -2.619 -3.587 1.00 95.44 86 LEU A CA 1
ATOM 675 C C . LEU A 1 86 ? -9.073 -2.777 -3.564 1.00 95.44 86 LEU A C 1
ATOM 677 O O . LEU A 1 86 ? -9.793 -1.924 -4.082 1.00 95.44 86 LEU A O 1
ATOM 681 N N . GLY A 1 87 ? -9.537 -3.848 -2.931 1.00 95.69 87 GLY A N 1
ATOM 682 C CA . GLY A 1 87 ? -10.927 -4.037 -2.541 1.00 95.69 87 GLY A CA 1
ATOM 683 C C . GLY A 1 87 ? -11.021 -4.189 -1.030 1.00 95.69 87 GLY A C 1
ATOM 684 O O . GLY A 1 87 ? -10.255 -4.944 -0.434 1.00 95.69 87 GLY A O 1
ATOM 685 N N . CYS A 1 88 ? -11.940 -3.456 -0.415 1.00 94.12 88 CYS A N 1
ATOM 686 C CA . CYS A 1 88 ? -12.177 -3.484 1.020 1.00 94.12 88 CYS A CA 1
ATOM 687 C C . CYS A 1 88 ? -13.374 -4.367 1.382 1.00 94.12 88 CYS A C 1
ATOM 689 O O . CYS A 1 88 ? -14.282 -4.581 0.577 1.00 94.12 88 CYS A O 1
ATOM 691 N N . ASN A 1 89 ? -13.399 -4.852 2.621 1.00 93.69 89 ASN A N 1
ATOM 692 C CA . ASN A 1 89 ? -14.481 -5.684 3.154 1.00 93.69 89 ASN A CA 1
ATOM 693 C C . ASN A 1 89 ? -15.845 -4.971 3.257 1.00 93.69 89 ASN A C 1
ATOM 695 O O . ASN A 1 89 ? -16.867 -5.636 3.400 1.00 93.69 89 ASN A O 1
ATOM 699 N N . ASP A 1 90 ? -15.871 -3.643 3.150 1.00 90.25 90 ASP A N 1
ATOM 700 C CA . ASP A 1 90 ? -17.086 -2.824 3.061 1.00 90.25 90 ASP A CA 1
ATOM 701 C C . ASP A 1 90 ? -17.551 -2.566 1.614 1.00 90.25 90 ASP A C 1
ATOM 703 O O . ASP A 1 90 ? -18.483 -1.798 1.388 1.00 90.25 90 ASP A O 1
ATOM 707 N N . GLY A 1 91 ? -16.901 -3.195 0.630 1.00 90.25 91 GLY A N 1
ATOM 708 C CA . GLY A 1 91 ? -17.208 -3.051 -0.791 1.00 90.25 91 GLY A CA 1
ATOM 709 C C . GLY A 1 91 ? -16.499 -1.887 -1.488 1.00 90.25 91 GLY A C 1
ATOM 710 O O . GLY A 1 91 ? -16.597 -1.782 -2.710 1.00 90.25 91 GLY A O 1
ATOM 711 N N . SER A 1 92 ? -15.750 -1.043 -0.765 1.00 91.44 92 SER A N 1
ATOM 712 C CA . SER A 1 92 ? -14.982 0.044 -1.386 1.00 91.44 92 SER A CA 1
ATOM 713 C C . SER A 1 92 ? -13.911 -0.518 -2.322 1.00 91.44 92 SER A C 1
ATOM 715 O O . SER A 1 92 ? -13.133 -1.386 -1.922 1.00 91.44 92 SER A O 1
ATOM 717 N N . LEU A 1 93 ? -13.806 0.023 -3.537 1.00 94.25 93 LEU A N 1
ATOM 718 C CA . LEU A 1 93 ? -12.682 -0.243 -4.438 1.00 94.25 93 LEU A CA 1
ATOM 719 C C . LEU A 1 93 ? -11.821 1.006 -4.592 1.00 94.25 93 LEU A C 1
ATOM 721 O O . LEU A 1 93 ? -12.358 2.104 -4.737 1.00 94.25 93 LEU A O 1
ATOM 725 N N . MET A 1 94 ? -10.503 0.825 -4.611 1.00 93.75 94 MET A N 1
ATOM 726 C CA . MET A 1 94 ? -9.521 1.893 -4.799 1.00 93.75 94 MET A CA 1
ATOM 727 C C . MET A 1 94 ? -8.627 1.590 -6.005 1.00 93.75 94 MET A C 1
ATOM 729 O O . MET A 1 94 ? -8.142 0.463 -6.149 1.00 93.75 94 MET A O 1
ATOM 733 N N . ASP A 1 95 ? -8.373 2.604 -6.833 1.00 93.81 95 ASP A N 1
ATOM 734 C CA . ASP A 1 95 ? -7.379 2.575 -7.915 1.00 93.81 95 ASP A CA 1
ATOM 735 C C . ASP A 1 95 ? -6.319 3.648 -7.644 1.00 93.81 95 ASP A C 1
ATOM 737 O O . ASP A 1 95 ? -6.634 4.824 -7.431 1.00 93.81 95 ASP A O 1
ATOM 741 N N . ILE A 1 96 ? -5.062 3.219 -7.573 1.00 94.31 96 ILE A N 1
ATOM 742 C CA . ILE A 1 96 ? -3.953 4.023 -7.084 1.00 94.31 96 ILE A CA 1
ATOM 743 C C . ILE A 1 96 ? -2.842 4.057 -8.121 1.00 94.31 96 ILE A C 1
ATOM 745 O O . ILE A 1 96 ? -2.308 3.020 -8.530 1.00 94.31 96 ILE A O 1
ATOM 749 N N . ASP A 1 97 ? -2.438 5.275 -8.467 1.00 95.06 97 ASP A N 1
ATOM 750 C CA . ASP A 1 97 ? -1.203 5.544 -9.180 1.00 95.06 97 ASP A CA 1
ATOM 751 C C . ASP A 1 97 ? -0.049 5.624 -8.195 1.00 95.06 97 ASP A C 1
ATOM 753 O O . ASP A 1 97 ? -0.011 6.454 -7.287 1.00 95.06 97 ASP A O 1
ATOM 757 N N . TRP A 1 98 ? 0.912 4.731 -8.378 1.00 93.06 98 TRP A N 1
ATOM 758 C CA . TRP A 1 98 ? 1.989 4.518 -7.435 1.00 93.06 98 TRP A CA 1
ATOM 759 C C . TRP A 1 98 ? 3.350 4.588 -8.141 1.00 93.06 98 TRP A C 1
ATOM 761 O O . TRP A 1 98 ? 3.495 4.182 -9.287 1.00 93.06 98 TRP A O 1
ATOM 771 N N . GLN A 1 99 ? 4.381 5.089 -7.465 1.00 91.94 99 GLN A N 1
ATOM 772 C CA . GLN A 1 99 ? 5.778 5.056 -7.912 1.00 91.94 99 GLN A CA 1
ATOM 773 C C . GLN A 1 99 ? 6.613 4.195 -6.961 1.00 91.94 99 GLN A C 1
ATOM 775 O O . GLN A 1 99 ? 6.587 4.427 -5.756 1.00 91.94 99 GLN A O 1
ATOM 780 N N . LEU A 1 100 ? 7.359 3.207 -7.469 1.00 88.94 100 LEU A N 1
ATOM 781 C CA . LEU A 1 100 ? 8.232 2.321 -6.672 1.00 88.94 100 LEU A CA 1
ATOM 782 C C . LEU A 1 100 ? 9.628 2.236 -7.264 1.00 88.94 100 LEU A C 1
ATOM 784 O O . LEU A 1 100 ? 9.800 2.318 -8.476 1.00 88.94 100 LEU A O 1
ATOM 788 N N . ARG A 1 101 ? 10.634 1.943 -6.436 1.00 85.12 101 ARG A N 1
ATOM 789 C CA . ARG A 1 101 ? 11.907 1.433 -6.960 1.00 85.12 101 ARG A CA 1
ATOM 790 C C . ARG A 1 101 ? 11.707 0.035 -7.540 1.00 85.12 101 ARG A C 1
ATOM 792 O O . ARG A 1 101 ? 11.437 -0.901 -6.790 1.00 85.12 101 ARG A O 1
ATOM 799 N N . LYS A 1 102 ? 11.916 -0.128 -8.848 1.00 75.38 102 LYS A N 1
ATOM 800 C CA . LYS A 1 102 ? 11.686 -1.387 -9.585 1.00 75.38 102 LYS A CA 1
ATOM 801 C C . LYS A 1 102 ? 12.348 -2.617 -8.944 1.00 75.38 102 LYS A C 1
ATOM 803 O O . LYS A 1 102 ? 11.746 -3.682 -8.857 1.00 75.38 102 LYS A O 1
ATOM 808 N N . GLY A 1 103 ? 13.599 -2.480 -8.495 1.00 72.25 103 GLY A N 1
ATOM 809 C CA . GLY A 1 103 ? 14.390 -3.608 -7.992 1.00 72.25 103 GLY A CA 1
ATOM 810 C C . GLY A 1 103 ? 13.972 -4.109 -6.609 1.00 72.25 103 GLY A C 1
ATOM 811 O O . GLY A 1 103 ? 14.041 -5.310 -6.345 1.00 72.25 103 GLY A O 1
ATOM 812 N N . SER A 1 104 ? 13.538 -3.204 -5.734 1.00 77.06 104 SER A N 1
ATOM 813 C CA . SER A 1 104 ? 13.298 -3.484 -4.315 1.00 77.06 104 SER A CA 1
ATOM 814 C C . SER A 1 104 ? 11.839 -3.343 -3.895 1.00 77.06 104 SER A C 1
ATOM 816 O O . SER A 1 104 ? 11.505 -3.757 -2.789 1.00 77.06 104 SER A O 1
ATOM 818 N N . PHE A 1 105 ? 10.994 -2.771 -4.759 1.00 81.62 105 PHE A N 1
ATOM 819 C CA . PHE A 1 105 ? 9.655 -2.302 -4.425 1.00 81.62 105 PHE A CA 1
ATOM 820 C C . PHE A 1 105 ? 9.703 -1.420 -3.170 1.00 81.62 105 PHE A C 1
ATOM 822 O O . PHE A 1 105 ? 8.923 -1.613 -2.265 1.00 81.62 105 PHE A O 1
ATOM 829 N N . LYS A 1 106 ? 10.664 -0.497 -3.052 1.00 84.38 106 LYS A N 1
ATOM 830 C CA . LYS A 1 106 ? 10.823 0.381 -1.872 1.00 84.38 106 LYS A CA 1
ATOM 831 C C . LYS A 1 106 ? 10.620 1.849 -2.211 1.00 84.38 106 LYS A C 1
ATOM 833 O O . LYS A 1 106 ? 10.553 2.209 -3.388 1.00 84.38 106 LYS A O 1
ATOM 838 N N . ASP A 1 107 ? 10.608 2.671 -1.160 1.00 86.00 107 ASP A N 1
ATOM 839 C CA . ASP A 1 107 ? 10.576 4.139 -1.199 1.00 86.00 107 ASP A CA 1
ATOM 840 C C . ASP A 1 107 ? 9.435 4.665 -2.068 1.00 86.00 107 ASP A C 1
ATOM 842 O O . ASP A 1 107 ? 9.609 5.555 -2.909 1.00 86.00 107 ASP A O 1
ATOM 846 N N . GLY A 1 108 ? 8.290 4.013 -1.902 1.00 89.56 108 GLY A N 1
ATOM 847 C CA . GLY A 1 108 ? 7.127 4.192 -2.732 1.00 89.56 108 GLY A CA 1
ATOM 848 C C . GLY A 1 108 ? 6.244 5.325 -2.254 1.00 89.56 108 GLY A C 1
ATOM 849 O O . GLY A 1 108 ? 6.115 5.562 -1.054 1.00 89.56 108 GLY A O 1
ATOM 850 N N . PHE A 1 109 ? 5.621 6.004 -3.202 1.00 93.94 109 PHE A N 1
ATOM 851 C CA . PHE A 1 109 ? 4.637 7.043 -2.939 1.00 93.94 109 PHE A CA 1
ATOM 852 C C . PHE A 1 109 ? 3.630 7.067 -4.081 1.00 93.94 109 PHE A C 1
ATOM 854 O O . PHE A 1 109 ? 3.953 6.687 -5.207 1.00 93.94 109 PHE A O 1
ATOM 861 N N . GLY A 1 110 ? 2.415 7.503 -3.795 1.00 94.00 110 GLY A N 1
ATOM 862 C CA . GLY A 1 110 ? 1.351 7.502 -4.781 1.00 94.00 110 GLY A CA 1
ATOM 863 C C . GLY A 1 110 ? 0.116 8.230 -4.300 1.00 94.00 110 GLY A C 1
ATOM 864 O O . GLY A 1 110 ? 0.002 8.598 -3.129 1.00 94.00 110 GLY A O 1
ATOM 865 N N . GLU A 1 111 ? -0.811 8.411 -5.222 1.00 95.62 111 GLU A N 1
ATOM 866 C CA . GLU A 1 111 ? -2.136 8.933 -4.942 1.00 95.62 111 GLU A CA 1
ATOM 867 C C . GLU A 1 111 ? -3.161 8.109 -5.713 1.00 95.62 111 GLU A C 1
ATOM 869 O O . GLU A 1 111 ? -2.914 7.650 -6.828 1.00 95.62 111 GLU A O 1
ATOM 874 N N . GLY A 1 112 ? -4.308 7.879 -5.093 1.00 93.25 112 GLY A N 1
ATOM 875 C CA . GLY A 1 112 ? -5.398 7.146 -5.706 1.00 93.25 112 GLY A CA 1
ATOM 876 C C . GLY A 1 112 ? -6.740 7.646 -5.239 1.00 93.25 112 GLY A C 1
ATOM 877 O O . GLY A 1 112 ? -6.830 8.448 -4.306 1.00 93.25 112 GLY A O 1
ATOM 878 N N . LYS A 1 113 ? -7.782 7.151 -5.895 1.00 94.62 113 LYS A N 1
ATOM 879 C CA . LYS A 1 113 ? -9.159 7.453 -5.527 1.00 94.62 113 LYS A CA 1
ATOM 880 C C . LYS A 1 113 ? -9.961 6.182 -5.339 1.00 94.62 113 LYS A C 1
ATOM 882 O O . LYS A 1 113 ? -9.685 5.167 -5.982 1.00 94.62 113 LYS A O 1
ATOM 887 N N . ASP A 1 114 ? -10.954 6.254 -4.464 1.00 92.25 114 ASP A N 1
ATOM 888 C CA . ASP A 1 114 ? -12.010 5.250 -4.424 1.00 92.25 114 ASP A CA 1
ATOM 889 C C . ASP A 1 114 ? -13.164 5.594 -5.378 1.00 92.25 114 ASP A C 1
ATOM 891 O O . ASP A 1 114 ? -13.187 6.643 -6.029 1.00 92.25 114 ASP A O 1
ATOM 895 N N . GLN A 1 115 ? -14.144 4.695 -5.455 1.00 91.19 115 GLN A N 1
ATOM 896 C CA . GLN A 1 115 ? -15.364 4.866 -6.254 1.00 91.19 115 GLN A CA 1
ATOM 897 C C . GLN A 1 115 ? -16.193 6.103 -5.873 1.00 91.19 115 GLN A C 1
ATOM 899 O O . GLN A 1 115 ? -17.007 6.561 -6.672 1.00 91.19 115 GLN A O 1
ATOM 904 N N . LEU A 1 116 ? -15.996 6.643 -4.668 1.00 90.25 116 LEU A N 1
ATOM 905 C CA . LEU A 1 116 ? -16.684 7.822 -4.149 1.00 90.25 116 LEU A CA 1
ATOM 906 C C . LEU A 1 116 ? -15.855 9.105 -4.334 1.00 90.25 116 LEU A C 1
ATOM 908 O O . LEU A 1 116 ? -16.241 10.159 -3.837 1.00 90.25 116 LEU A O 1
ATOM 912 N N . ASN A 1 117 ? -14.745 9.039 -5.080 1.00 90.69 117 ASN A N 1
ATOM 913 C CA . ASN A 1 117 ? -13.781 10.121 -5.294 1.00 90.69 117 ASN A CA 1
ATOM 914 C C . ASN A 1 117 ? -13.030 10.589 -4.038 1.00 90.69 117 ASN A C 1
ATOM 916 O O . ASN A 1 117 ? -12.410 11.656 -4.077 1.00 90.69 117 ASN A O 1
ATOM 920 N N . ASN A 1 118 ? -13.008 9.806 -2.954 1.00 92.25 118 ASN A N 1
ATOM 921 C CA . ASN A 1 118 ? -12.113 10.110 -1.841 1.00 92.25 118 ASN A CA 1
ATOM 922 C C . ASN A 1 118 ? -10.671 9.909 -2.285 1.00 92.25 118 ASN A C 1
ATOM 924 O O . ASN A 1 118 ? -10.359 8.929 -2.960 1.00 92.25 118 ASN A O 1
ATOM 928 N N . VAL A 1 119 ? -9.799 10.842 -1.915 1.00 94.44 119 VAL A N 1
ATOM 929 C CA . VAL A 1 119 ? -8.396 10.832 -2.329 1.00 94.44 119 VAL A CA 1
ATOM 930 C C . VAL A 1 119 ? -7.541 10.233 -1.223 1.00 94.44 119 VAL A C 1
ATOM 932 O O . VAL A 1 119 ? -7.628 10.624 -0.063 1.00 94.44 119 VAL A O 1
ATOM 935 N N . TYR A 1 120 ? -6.670 9.308 -1.601 1.00 94.56 120 TYR A N 1
ATOM 936 C CA . TYR A 1 120 ? -5.789 8.587 -0.696 1.00 94.56 120 TYR A CA 1
ATOM 937 C C . TYR A 1 120 ? -4.350 8.847 -1.100 1.00 94.56 120 TYR A C 1
ATOM 939 O O . TYR A 1 120 ? -3.946 8.544 -2.223 1.00 94.56 120 TYR A O 1
ATOM 947 N N . LYS A 1 121 ? -3.562 9.386 -0.172 1.00 95.38 121 LYS A N 1
ATOM 948 C CA . LYS A 1 121 ? -2.124 9.591 -0.371 1.00 95.38 121 LYS A CA 1
ATOM 949 C C . LYS A 1 121 ? -1.375 8.467 0.293 1.00 95.38 121 LYS A C 1
ATOM 951 O O . LYS A 1 121 ? -1.579 8.214 1.479 1.00 95.38 121 LYS A O 1
ATOM 956 N N . PHE A 1 122 ? -0.524 7.791 -0.456 1.00 94.50 122 PHE A N 1
ATOM 957 C CA . PHE A 1 122 ? 0.194 6.635 0.033 1.00 94.50 122 PHE A CA 1
ATOM 958 C C . PHE A 1 122 ? 1.690 6.885 0.089 1.00 94.50 122 PHE A C 1
ATOM 960 O O . PHE A 1 122 ? 2.264 7.510 -0.804 1.00 94.50 122 PHE A O 1
ATOM 967 N N . THR A 1 123 ? 2.326 6.329 1.114 1.00 94.81 123 THR A N 1
ATOM 968 C CA . THR A 1 123 ? 3.777 6.323 1.270 1.00 94.81 123 THR A CA 1
ATOM 969 C C . THR A 1 123 ? 4.247 5.011 1.884 1.00 94.81 123 THR A C 1
ATOM 971 O O . THR A 1 123 ? 3.550 4.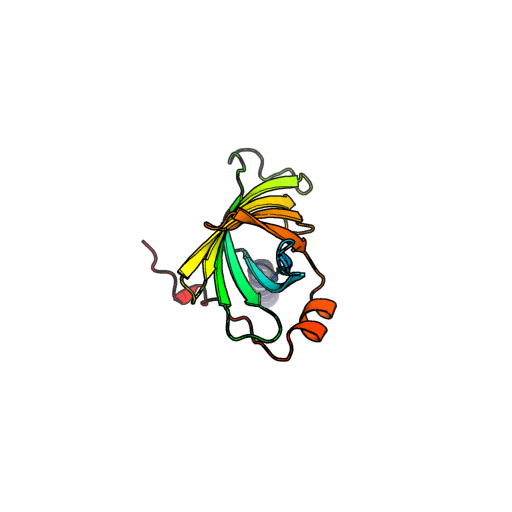373 2.677 1.00 94.81 123 THR A O 1
ATOM 974 N N . THR A 1 124 ? 5.453 4.581 1.524 1.00 93.00 124 THR A N 1
ATOM 975 C CA . THR A 1 124 ? 6.139 3.518 2.262 1.00 93.00 124 THR A CA 1
ATOM 976 C C . THR A 1 124 ? 6.596 4.016 3.621 1.00 93.00 124 THR A C 1
ATOM 978 O O . THR A 1 124 ? 6.985 5.174 3.762 1.00 93.00 124 THR A O 1
ATOM 981 N N . MET A 1 125 ? 6.639 3.109 4.588 1.00 92.12 125 MET A N 1
ATOM 982 C CA . MET A 1 125 ? 7.106 3.382 5.940 1.00 92.12 125 MET A CA 1
ATOM 983 C C . MET A 1 125 ? 8.089 2.304 6.427 1.00 92.12 125 MET A C 1
ATOM 985 O O . MET A 1 125 ? 8.091 1.180 5.912 1.00 92.12 125 MET A O 1
ATOM 989 N N . PRO A 1 126 ? 8.933 2.606 7.427 1.00 89.56 126 PRO A N 1
ATOM 990 C CA . PRO A 1 126 ? 9.792 1.615 8.061 1.00 89.56 126 PRO A CA 1
ATOM 991 C C . PRO A 1 126 ? 9.000 0.544 8.824 1.00 89.56 126 PRO A C 1
ATOM 993 O O . PRO A 1 126 ? 7.980 0.823 9.455 1.00 89.56 126 PRO A O 1
ATOM 996 N N . LYS A 1 127 ? 9.539 -0.681 8.865 1.00 88.44 127 LYS A N 1
ATOM 997 C CA . LYS A 1 127 ? 8.981 -1.794 9.657 1.00 88.44 127 LYS A CA 1
ATOM 998 C C . LYS A 1 127 ? 8.839 -1.458 11.142 1.00 88.44 127 LYS A C 1
ATOM 1000 O O . LYS A 1 127 ? 7.864 -1.855 11.769 1.00 88.44 127 LYS A O 1
ATOM 1005 N N . SER A 1 128 ? 9.834 -0.777 11.710 1.00 86.94 128 SER A N 1
ATOM 1006 C CA . SER A 1 128 ? 9.841 -0.387 13.123 1.00 86.94 128 SER A CA 1
ATOM 1007 C C . SER A 1 128 ? 8.658 0.518 13.453 1.00 86.94 128 SER A C 1
ATOM 1009 O O . SER A 1 128 ? 7.958 0.266 14.425 1.00 86.94 128 SER A O 1
ATOM 1011 N N . GLU A 1 129 ? 8.399 1.514 12.608 1.00 88.56 129 GLU A N 1
ATOM 1012 C CA . GLU A 1 129 ? 7.260 2.419 12.751 1.00 88.56 129 GLU A CA 1
ATOM 1013 C C . GLU A 1 129 ? 5.933 1.669 12.570 1.00 88.56 129 GLU A C 1
ATOM 1015 O O . GLU A 1 129 ? 5.017 1.831 13.372 1.00 88.56 129 GLU A O 1
ATOM 1020 N N . PHE A 1 130 ? 5.847 0.770 11.584 1.00 88.94 130 PHE A N 1
ATOM 1021 C CA . PHE A 1 130 ? 4.649 -0.044 11.372 1.00 88.94 130 PHE A CA 1
ATOM 1022 C C . PHE A 1 130 ? 4.320 -0.917 12.589 1.00 88.94 130 PHE A C 1
ATOM 1024 O O . PHE A 1 130 ? 3.174 -0.964 13.023 1.00 88.94 130 PHE A O 1
ATOM 1031 N N . ASN A 1 131 ? 5.322 -1.577 13.173 1.00 85.81 131 ASN A N 1
ATOM 1032 C CA . ASN A 1 131 ? 5.131 -2.434 14.343 1.00 85.81 131 ASN A CA 1
ATOM 1033 C C . ASN A 1 131 ? 4.636 -1.663 15.577 1.00 85.81 131 ASN A C 1
ATOM 1035 O O . ASN A 1 131 ? 3.940 -2.242 16.403 1.00 85.81 131 ASN A O 1
ATOM 1039 N N . ILE A 1 132 ? 4.997 -0.384 15.713 1.00 84.81 132 ILE A N 1
ATOM 1040 C CA . ILE A 1 132 ? 4.509 0.478 16.800 1.00 84.81 132 ILE A CA 1
ATOM 1041 C C . ILE A 1 132 ? 3.046 0.870 16.554 1.00 84.81 132 ILE A C 1
ATOM 1043 O O . ILE A 1 132 ? 2.260 0.955 17.493 1.00 84.81 132 ILE A O 1
ATOM 1047 N N . LEU A 1 133 ? 2.678 1.111 15.293 1.00 84.06 133 LEU A N 1
ATOM 1048 C CA . LEU A 1 133 ? 1.387 1.690 14.919 1.00 84.06 133 LEU A CA 1
ATOM 1049 C C . LEU A 1 133 ? 0.298 0.662 14.591 1.00 84.06 133 LEU A C 1
ATOM 1051 O O . LEU A 1 133 ? -0.867 1.042 14.522 1.00 84.06 133 LEU A O 1
ATOM 1055 N N . ASN A 1 134 ? 0.639 -0.613 14.381 1.00 77.81 134 ASN A N 1
ATOM 1056 C CA . ASN A 1 134 ? -0.338 -1.618 13.952 1.00 77.81 134 ASN A CA 1
ATOM 1057 C C . ASN A 1 134 ? -1.279 -2.122 15.056 1.00 77.81 134 ASN A C 1
ATOM 1059 O O . ASN A 1 134 ? -2.176 -2.907 14.758 1.00 77.81 134 ASN A O 1
ATOM 1063 N N . GLU A 1 135 ? -1.091 -1.693 16.307 1.00 70.56 135 GLU A N 1
ATOM 1064 C CA . GLU A 1 135 ? -1.970 -2.028 17.439 1.00 70.56 135 GLU A CA 1
ATOM 1065 C C . GLU A 1 135 ? -2.220 -3.546 17.596 1.00 70.56 135 GLU A C 1
ATOM 1067 O O . GLU A 1 135 ? -3.275 -3.973 18.053 1.00 70.56 135 GLU A O 1
ATOM 1072 N N . GLY A 1 136 ? -1.257 -4.388 17.201 1.00 68.38 136 GLY A N 1
ATOM 1073 C CA . GLY A 1 136 ? -1.375 -5.848 17.269 1.00 68.38 136 GLY A CA 1
ATOM 1074 C C . GLY A 1 136 ? -2.047 -6.506 16.057 1.00 68.38 136 GLY A C 1
ATOM 1075 O O . GLY A 1 136 ? -2.184 -7.730 16.044 1.00 68.38 136 GLY A O 1
ATOM 1076 N N . HIS A 1 137 ? -2.414 -5.747 15.017 1.00 75.75 137 HIS A N 1
ATOM 1077 C CA . HIS A 1 137 ? -2.922 -6.309 13.764 1.00 75.75 137 HIS A CA 1
ATOM 1078 C C . HIS A 1 137 ? -1.821 -7.085 13.043 1.00 75.75 137 HIS A C 1
ATOM 1080 O O . HIS A 1 137 ? -0.802 -6.540 12.602 1.00 75.75 137 HIS A O 1
ATOM 1086 N N . LYS A 1 138 ? -2.038 -8.393 12.903 1.00 71.81 138 LYS A N 1
ATOM 1087 C CA . LYS A 1 138 ? -1.111 -9.285 12.217 1.00 71.81 138 LYS A CA 1
ATOM 1088 C C . LYS A 1 138 ? -1.443 -9.324 10.730 1.00 71.81 138 LYS A C 1
ATOM 1090 O O . LYS A 1 138 ? -2.443 -9.904 10.326 1.00 71.81 138 LYS A O 1
ATOM 1095 N N . ILE A 1 139 ? -0.569 -8.746 9.908 1.00 76.19 139 ILE A N 1
ATOM 1096 C CA . ILE A 1 139 ? -0.676 -8.886 8.454 1.00 76.19 139 ILE A CA 1
ATOM 1097 C C . ILE A 1 139 ? -0.094 -10.232 8.036 1.00 76.19 139 ILE A C 1
ATOM 1099 O O . ILE A 1 139 ? 1.111 -10.467 8.165 1.00 76.19 139 ILE A O 1
ATOM 1103 N N . GLU A 1 140 ? -0.950 -11.089 7.490 1.00 76.94 140 GLU A N 1
ATOM 1104 C CA . GLU A 1 140 ? -0.560 -12.362 6.898 1.00 76.94 140 GLU A CA 1
ATOM 1105 C C . GLU A 1 140 ? -0.923 -12.402 5.413 1.00 76.94 140 GLU A C 1
ATOM 1107 O O . GLU A 1 140 ? -2.077 -12.201 5.020 1.00 76.94 140 GLU A O 1
ATOM 1112 N N . PHE A 1 141 ? 0.084 -12.687 4.591 1.00 76.25 141 PHE A N 1
ATOM 1113 C CA . PHE A 1 141 ? -0.087 -13.032 3.185 1.00 76.25 141 PHE A CA 1
ATOM 1114 C C . PHE A 1 141 ? -0.199 -14.548 3.052 1.00 76.25 141 PHE A C 1
ATOM 1116 O O . PHE A 1 141 ? 0.452 -15.291 3.795 1.00 76.25 141 PHE A O 1
ATOM 1123 N N . ALA A 1 142 ? -0.999 -15.010 2.092 1.00 67.06 142 ALA A N 1
ATOM 1124 C CA . ALA A 1 142 ? -1.053 -16.424 1.754 1.00 67.06 142 ALA A CA 1
ATOM 1125 C C . ALA A 1 142 ? 0.356 -16.918 1.380 1.00 67.06 142 ALA A C 1
ATOM 1127 O O . ALA A 1 142 ? 1.081 -16.266 0.628 1.00 67.06 142 ALA A O 1
ATOM 1128 N N . LYS A 1 143 ? 0.778 -18.057 1.941 1.00 58.03 143 LYS A N 1
ATOM 1129 C CA . LYS A 1 143 ? 2.086 -18.647 1.622 1.00 58.03 143 LYS A CA 1
ATOM 1130 C C . LYS A 1 143 ? 2.067 -19.180 0.185 1.00 58.03 143 LYS A C 1
ATOM 1132 O O . LYS A 1 143 ? 1.074 -19.785 -0.218 1.00 58.03 143 LYS A O 1
ATOM 1137 N N . GLU A 1 144 ? 3.178 -19.025 -0.541 1.00 52.50 144 GLU A N 1
ATOM 1138 C CA . GLU A 1 144 ? 3.351 -19.402 -1.962 1.00 52.50 144 GLU A CA 1
ATOM 1139 C C . GLU A 1 144 ? 2.842 -20.812 -2.321 1.00 52.50 144 GLU A C 1
ATOM 1141 O O . GLU A 1 144 ? 2.361 -21.021 -3.429 1.00 52.50 144 GLU A O 1
ATOM 1146 N N . ASN A 1 145 ? 2.836 -21.762 -1.379 1.00 43.91 145 ASN A N 1
ATOM 1147 C CA . ASN A 1 145 ? 2.313 -23.121 -1.591 1.00 43.91 145 ASN A CA 1
ATOM 1148 C C . ASN A 1 145 ? 0.789 -23.206 -1.825 1.00 43.91 145 ASN A C 1
ATOM 1150 O O . ASN A 1 145 ? 0.280 -24.298 -2.061 1.00 43.91 145 ASN A O 1
ATOM 1154 N N . SER A 1 146 ? 0.062 -22.091 -1.728 1.00 40.44 146 SER A N 1
ATOM 1155 C CA . SER A 1 146 ? -1.389 -22.010 -1.963 1.00 40.44 146 SER A CA 1
ATOM 1156 C C . SER A 1 146 ? -1.771 -21.295 -3.262 1.00 40.44 146 SER A C 1
ATOM 1158 O O . SER A 1 146 ? -2.947 -21.273 -3.622 1.00 40.44 146 SER A O 1
ATOM 1160 N N . LEU A 1 147 ? -0.799 -20.745 -3.999 1.00 42.94 147 LEU A N 1
ATOM 1161 C CA . LEU A 1 147 ? -1.051 -20.207 -5.331 1.00 42.94 147 LEU A CA 1
ATOM 1162 C C . LEU A 1 147 ? -1.142 -21.390 -6.297 1.00 42.94 147 LEU A C 1
ATOM 1164 O O . LEU A 1 147 ? -0.135 -22.026 -6.613 1.00 42.94 147 LEU A O 1
ATOM 1168 N N . LEU A 1 148 ? -2.369 -21.712 -6.716 1.00 36.31 148 LEU A N 1
ATOM 1169 C CA . LEU A 1 148 ? -2.649 -22.638 -7.810 1.00 36.31 148 LEU A CA 1
ATOM 1170 C C . LEU A 1 148 ? -1.696 -22.331 -8.970 1.00 36.31 148 LEU A C 1
ATOM 1172 O O . LEU A 1 148 ? -1.779 -21.270 -9.588 1.00 36.31 148 LEU A O 1
ATOM 1176 N N . LYS A 1 149 ? -0.775 -23.266 -9.228 1.00 31.00 149 LYS A N 1
ATOM 1177 C CA . LYS A 1 149 ? -0.047 -23.341 -10.491 1.00 31.00 149 LYS A CA 1
ATOM 1178 C C . LYS A 1 149 ? -1.099 -23.585 -11.573 1.00 31.00 149 LYS A C 1
ATOM 1180 O O . LYS A 1 149 ? -1.557 -24.717 -11.710 1.00 31.00 149 LYS A O 1
ATOM 1185 N N . TYR A 1 150 ? -1.512 -22.527 -12.257 1.00 32.53 150 TYR A N 1
ATOM 1186 C CA . TYR A 1 150 ? -2.132 -22.629 -13.573 1.00 32.53 150 TYR A CA 1
ATOM 1187 C C . TYR A 1 150 ? -1.040 -22.454 -14.621 1.00 32.53 150 TYR A C 1
ATOM 1189 O O . TYR A 1 150 ? -0.234 -21.508 -14.463 1.00 32.53 150 TYR A O 1
#